Protein AF-A0A7S0F419-F1 (afdb_monomer)

Nearest PDB structures (foldseek):
  9cpc-assembly1_1B  TM=8.406E-01  e=1.894E-05  Sus scrofa
  5xjg-assembly1_C  TM=8.483E-01  e=3.054E-04  Saccharomyces cerevisiae S288C
  7ycj-assembly1_A  TM=8.185E-01  e=3.373E-04  Saccharomyces cerevisiae
  8j07-assembly1_t  TM=8.769E-01  e=7.465E-04  Homo sapiens
  8j07-assembly1_u7  TM=8.372E-01  e=3.915E-04  Homo sapiens

Solvent-accessible surface area (backbone atoms only — not comparable to full-atom values): 7946 Å² total; per-residue (Å²): 124,68,65,68,57,51,48,52,50,50,22,52,50,30,39,53,53,24,64,55,18,53,98,28,70,68,43,27,51,49,45,50,73,71,54,48,54,58,61,33,42,50,24,42,62,69,44,52,76,65,20,22,29,29,15,26,42,24,48,27,43,32,29,74,38,73,81,41,26,59,55,46,55,73,62,64,35,56,64,37,32,54,50,30,44,72,72,44,54,78,64,25,20,38,24,22,47,49,30,48,47,55,34,57,87,37,66,67,45,49,58,63,50,68,40,79,82,56,48,55,61,42,53,49,46,56,66,52,82,58,92,45,76,76,41,48,52,40,20,50,46,37,49,50,36,53,51,54,52,57,70,73,72,117

Mean predicted aligned error: 8.51 Å

Foldseek 3Di:
DPVVVVLVVLLVVLQVLLVQLAPDPVSLVVCVVVVVLLSLLVQLQDGDLSSVLSSLSSLLSSLVDLVVLVVNVVSVNQVSLLVCLVPHDPSSVLSSLSSLLSNLVDPVSLVSCVPPVSLVSLVVLLPPPDPDPSSVVSNVSSVSSVVSSVVVPD

InterPro domains:
  IPR000225 Armadillo [PF00514] (25-63)
  IPR000225 Armadillo [PS50176] (35-77)
  IPR000225 Armadillo [SM00185] (24-64)
  IPR000225 Armadillo [SM00185] (65-105)
  IPR011989 Armadillo-like helical [G3DSA:1.25.10.10] (3-154)
  IPR016024 Armadillo-type fold [SSF48371] (8-150)

Organism: NCBI:txid33657

pLDDT: mean 76.61, std 11.74, range [42.44, 89.69]

Structure (mmCIF, N/CA/C/O backbone):
data_AF-A0A7S0F419-F1
#
_entry.id   AF-A0A7S0F419-F1
#
loop_
_atom_site.group_PDB
_atom_site.id
_atom_site.type_symbol
_atom_site.label_atom_id
_atom_site.label_alt_id
_atom_site.label_comp_id
_atom_site.label_asym_id
_atom_site.label_entity_id
_atom_site.label_seq_id
_atom_site.pdbx_PDB_ins_code
_atom_site.Cartn_x
_atom_site.Cartn_y
_atom_site.Cartn_z
_atom_site.occupancy
_atom_site.B_iso_or_equiv
_atom_site.auth_seq_id
_atom_site.auth_comp_id
_atom_site.auth_asym_id
_atom_site.auth_atom_id
_atom_site.pdbx_PDB_model_num
ATOM 1 N N . LEU A 1 1 ? -9.051 -25.688 4.522 1.00 47.84 1 LEU A N 1
ATOM 2 C CA . LEU A 1 1 ? -7.586 -25.780 4.317 1.00 47.84 1 LEU A CA 1
ATOM 3 C C . LEU A 1 1 ? -7.083 -25.001 3.092 1.00 47.84 1 LEU A C 1
ATOM 5 O O . LEU A 1 1 ? -5.963 -24.532 3.151 1.00 47.84 1 LEU A O 1
ATOM 9 N N . VAL A 1 2 ? -7.877 -24.792 2.029 1.00 53.16 2 VAL A N 1
ATOM 10 C CA . VAL A 1 2 ? -7.398 -24.137 0.786 1.00 53.16 2 VAL A CA 1
ATOM 11 C C . VAL A 1 2 ? -7.315 -22.598 0.863 1.00 53.16 2 VAL A C 1
ATOM 13 O O . VAL A 1 2 ? -6.386 -22.028 0.309 1.00 53.16 2 VAL A O 1
ATOM 16 N N . ARG A 1 3 ? -8.220 -21.919 1.589 1.00 52.72 3 ARG A N 1
ATOM 17 C CA . ARG A 1 3 ? -8.230 -20.439 1.667 1.00 52.72 3 ARG A CA 1
ATOM 18 C C . ARG A 1 3 ? -7.016 -19.839 2.395 1.00 52.72 3 ARG A C 1
ATOM 20 O O . ARG A 1 3 ? -6.387 -18.937 1.878 1.00 52.72 3 ARG A O 1
ATOM 27 N N . GLY A 1 4 ? -6.591 -20.410 3.523 1.00 57.47 4 GLY A N 1
ATOM 28 C CA . GLY A 1 4 ? -5.423 -19.882 4.247 1.00 57.47 4 GLY A CA 1
ATOM 29 C C . GLY A 1 4 ? -4.102 -19.976 3.467 1.00 57.47 4 GLY A C 1
ATOM 30 O O . GLY A 1 4 ? -3.210 -19.163 3.675 1.00 57.47 4 GLY A O 1
ATOM 31 N N . TYR A 1 5 ? -3.982 -20.938 2.543 1.00 58.75 5 TYR A N 1
ATOM 32 C CA . TYR A 1 5 ? -2.795 -21.075 1.692 1.00 58.75 5 TYR A CA 1
ATOM 33 C C . TYR A 1 5 ? -2.784 -20.040 0.554 1.00 58.75 5 TYR A C 1
ATOM 35 O O . TYR A 1 5 ? -1.717 -19.560 0.179 1.00 58.75 5 TYR A O 1
ATOM 43 N N . SER A 1 6 ? -3.960 -19.658 0.030 1.00 70.62 6 SER A N 1
ATOM 44 C CA . SER A 1 6 ? -4.074 -18.563 -0.943 1.00 70.62 6 SER A CA 1
ATOM 45 C C . SER A 1 6 ? -3.856 -17.196 -0.304 1.00 70.62 6 SER A C 1
ATOM 47 O O . SER A 1 6 ? -3.214 -16.355 -0.922 1.00 70.62 6 SER A O 1
ATOM 49 N N . ASP A 1 7 ? -4.327 -16.996 0.927 1.00 73.38 7 ASP A N 1
ATOM 50 C CA . ASP A 1 7 ? -4.204 -15.712 1.626 1.00 73.38 7 ASP A CA 1
ATOM 51 C C . ASP A 1 7 ? -2.734 -15.412 1.956 1.00 73.38 7 ASP A C 1
ATOM 53 O O . ASP A 1 7 ? -2.248 -14.318 1.683 1.00 73.38 7 ASP A O 1
ATOM 57 N N . TRP A 1 8 ? -1.989 -16.416 2.439 1.00 78.56 8 TRP A N 1
ATOM 58 C CA . TRP A 1 8 ? -0.547 -16.294 2.679 1.00 78.56 8 TRP A CA 1
ATOM 59 C C . TRP A 1 8 ? 0.241 -16.029 1.388 1.00 78.56 8 TRP A C 1
ATOM 61 O O . TRP A 1 8 ? 1.156 -15.210 1.370 1.00 78.56 8 TRP A O 1
ATOM 71 N N . ALA A 1 9 ? -0.124 -16.688 0.282 1.00 80.50 9 ALA A N 1
ATOM 72 C CA . ALA A 1 9 ? 0.524 -16.458 -1.006 1.00 80.50 9 ALA A CA 1
ATOM 73 C C . ALA A 1 9 ? 0.250 -15.045 -1.551 1.00 80.50 9 ALA A C 1
ATOM 75 O O . ALA A 1 9 ? 1.151 -14.419 -2.106 1.00 80.50 9 ALA A O 1
ATOM 76 N N . GLN A 1 10 ? -0.973 -14.536 -1.379 1.00 78.25 10 GLN A N 1
ATOM 77 C CA . GLN A 1 10 ? -1.351 -13.174 -1.762 1.00 78.25 10 GLN A CA 1
ATOM 78 C C . GLN A 1 10 ? -0.634 -12.122 -0.915 1.00 78.25 10 GLN A C 1
ATOM 80 O O . GLN A 1 10 ? -0.105 -11.161 -1.467 1.00 78.25 10 GLN A O 1
ATOM 85 N N . GLU A 1 11 ? -0.573 -12.325 0.400 1.00 81.25 11 GLU A N 1
ATOM 86 C CA . GLU A 1 11 ? 0.157 -11.461 1.329 1.00 81.25 11 GLU A CA 1
ATOM 87 C C . GLU A 1 11 ? 1.644 -11.398 0.972 1.00 81.25 11 GLU A C 1
ATOM 89 O O . GLU A 1 11 ? 2.194 -10.314 0.793 1.00 81.25 11 GLU A O 1
ATOM 94 N N . ASN A 1 12 ? 2.280 -12.555 0.768 1.00 85.50 12 ASN A N 1
ATOM 95 C CA . ASN A 1 12 ? 3.703 -12.620 0.449 1.00 85.50 12 ASN A CA 1
ATOM 96 C C . ASN A 1 12 ? 4.016 -12.038 -0.942 1.00 85.50 12 ASN A C 1
ATOM 98 O O . ASN A 1 12 ? 5.060 -11.421 -1.137 1.00 85.50 12 ASN A O 1
ATOM 102 N N . ALA A 1 13 ? 3.107 -12.192 -1.912 1.00 84.25 13 ALA A N 1
ATOM 103 C CA . ALA A 1 13 ? 3.237 -11.561 -3.223 1.00 84.25 13 ALA A CA 1
ATOM 104 C C . ALA A 1 13 ? 3.083 -10.033 -3.147 1.00 84.25 13 ALA A C 1
ATOM 106 O O . ALA A 1 13 ? 3.870 -9.314 -3.760 1.00 84.25 13 ALA A O 1
ATOM 107 N N . ALA A 1 14 ? 2.108 -9.532 -2.381 1.00 82.56 14 ALA A N 1
ATOM 108 C CA . ALA A 1 14 ? 1.928 -8.100 -2.155 1.00 82.56 14 ALA A CA 1
ATOM 109 C C . ALA A 1 14 ? 3.142 -7.492 -1.438 1.00 82.56 14 ALA A C 1
ATOM 111 O O . ALA A 1 14 ? 3.637 -6.453 -1.867 1.00 82.56 14 ALA A O 1
ATOM 112 N N . ALA A 1 15 ? 3.672 -8.175 -0.420 1.00 82.56 15 ALA A N 1
ATOM 113 C CA . ALA A 1 15 ? 4.885 -7.770 0.283 1.00 82.56 15 ALA A CA 1
ATOM 114 C C . ALA A 1 15 ? 6.104 -7.734 -0.652 1.00 82.56 15 ALA A C 1
ATOM 116 O O . ALA A 1 15 ? 6.799 -6.726 -0.711 1.00 82.56 15 ALA A O 1
ATOM 117 N N . ALA A 1 16 ? 6.311 -8.769 -1.472 1.00 87.38 16 ALA A N 1
ATOM 118 C CA . ALA A 1 16 ? 7.412 -8.794 -2.434 1.00 87.38 16 ALA A CA 1
ATOM 119 C C . ALA A 1 16 ? 7.310 -7.671 -3.484 1.00 87.38 16 ALA A C 1
ATOM 121 O O . ALA A 1 16 ? 8.317 -7.070 -3.854 1.00 87.38 16 ALA A O 1
ATOM 122 N N . LEU A 1 17 ? 6.100 -7.362 -3.966 1.00 84.44 17 LEU A N 1
ATOM 123 C CA . LEU A 1 17 ? 5.875 -6.222 -4.861 1.00 84.44 17 LEU A CA 1
ATOM 124 C C . LEU A 1 17 ? 6.153 -4.889 -4.163 1.00 84.44 17 LEU A C 1
ATOM 126 O O . LEU A 1 17 ? 6.717 -3.988 -4.782 1.00 84.44 17 LEU A O 1
ATOM 130 N N . CYS A 1 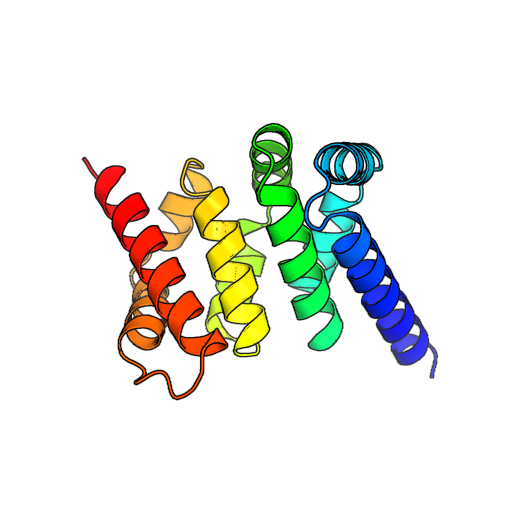18 ? 5.781 -4.780 -2.888 1.00 81.69 18 CYS A N 1
ATOM 131 C CA . CYS A 1 18 ? 6.071 -3.624 -2.055 1.00 81.69 18 CYS A CA 1
ATOM 132 C C . CYS A 1 18 ? 7.586 -3.409 -1.946 1.00 81.69 18 CYS A C 1
ATOM 134 O O . CYS A 1 18 ? 8.073 -2.342 -2.309 1.00 81.69 18 CYS A O 1
ATOM 136 N N . ASP A 1 19 ? 8.335 -4.447 -1.575 1.00 86.56 19 A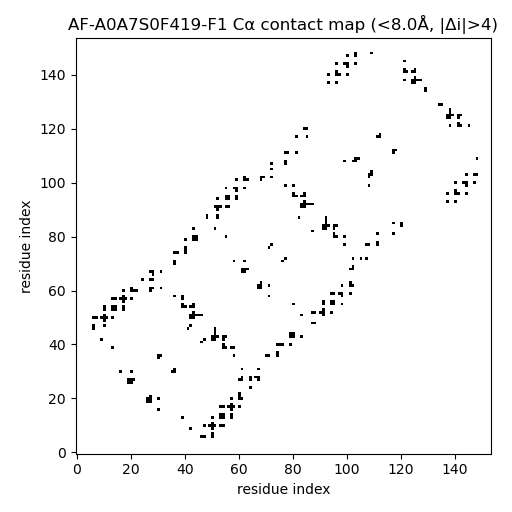SP A N 1
ATOM 137 C CA . ASP A 1 19 ? 9.795 -4.401 -1.445 1.00 86.56 19 ASP A CA 1
ATOM 138 C C . ASP A 1 19 ? 10.486 -4.012 -2.759 1.00 86.56 19 ASP A C 1
ATOM 140 O O . ASP A 1 19 ? 11.434 -3.228 -2.766 1.00 86.56 19 ASP A O 1
ATOM 144 N N . LEU A 1 20 ? 9.987 -4.511 -3.894 1.00 85.19 20 LEU A N 1
ATOM 145 C CA . LEU A 1 20 ? 10.508 -4.153 -5.215 1.00 85.19 20 LEU A CA 1
ATOM 146 C C . LEU A 1 20 ? 10.210 -2.700 -5.610 1.00 85.19 20 LEU A C 1
ATOM 148 O O . LEU A 1 20 ? 10.951 -2.136 -6.420 1.00 85.19 20 LEU A O 1
ATOM 152 N N . ALA A 1 21 ? 9.132 -2.110 -5.092 1.00 82.69 21 ALA A N 1
ATOM 153 C CA . ALA A 1 21 ? 8.700 -0.751 -5.404 1.00 82.69 21 ALA A CA 1
ATOM 154 C C . ALA A 1 21 ? 9.362 0.323 -4.519 1.00 82.69 21 ALA A C 1
ATOM 156 O O . ALA A 1 21 ? 9.360 1.499 -4.897 1.00 82.69 21 ALA A O 1
ATOM 157 N N . ILE A 1 22 ? 9.918 -0.047 -3.362 1.00 83.00 22 ILE A N 1
ATOM 158 C CA . ILE A 1 22 ? 10.584 0.891 -2.447 1.00 83.00 22 ILE A CA 1
ATOM 159 C C . ILE A 1 22 ? 11.797 1.527 -3.137 1.00 83.00 22 ILE A C 1
ATOM 161 O O . ILE A 1 22 ? 12.642 0.838 -3.705 1.00 83.00 22 ILE A O 1
ATOM 165 N N . ASP A 1 23 ? 11.850 2.863 -3.107 1.00 81.81 23 ASP A N 1
ATOM 166 C CA . ASP A 1 23 ? 12.944 3.697 -3.625 1.00 81.81 23 ASP A CA 1
ATOM 167 C C . ASP A 1 23 ? 13.391 3.389 -5.066 1.00 81.81 23 ASP A C 1
ATOM 169 O O . ASP A 1 23 ? 14.512 3.703 -5.475 1.00 81.81 23 ASP A O 1
ATOM 173 N N . ASN A 1 24 ? 12.504 2.804 -5.878 1.00 85.88 24 ASN A N 1
ATOM 174 C CA . ASN A 1 24 ? 12.819 2.414 -7.245 1.00 85.88 24 ASN A CA 1
ATOM 175 C C . ASN A 1 24 ? 11.716 2.823 -8.226 1.00 85.88 24 ASN A C 1
ATOM 177 O O . ASN A 1 24 ? 10.808 2.055 -8.546 1.00 85.88 24 ASN A O 1
ATOM 181 N N . ALA A 1 25 ? 11.841 4.035 -8.768 1.00 85.12 25 ALA A N 1
ATOM 182 C CA . ALA A 1 25 ? 10.883 4.597 -9.719 1.00 85.12 25 ALA A CA 1
ATOM 183 C C . ALA A 1 25 ? 10.683 3.730 -10.979 1.00 85.12 25 ALA A C 1
ATOM 185 O O . ALA A 1 25 ? 9.571 3.647 -11.500 1.00 85.12 25 ALA A O 1
ATOM 186 N N . ALA A 1 26 ? 11.732 3.053 -11.462 1.00 87.19 26 ALA A N 1
ATOM 187 C CA . ALA A 1 26 ? 11.624 2.176 -12.627 1.00 87.19 26 ALA A CA 1
ATOM 188 C C . ALA A 1 26 ? 10.763 0.941 -12.320 1.00 87.19 26 ALA A C 1
ATOM 190 O O . ALA A 1 26 ? 9.884 0.590 -13.110 1.00 87.19 26 ALA A O 1
ATOM 191 N N . ASN A 1 27 ? 10.961 0.329 -11.149 1.00 87.50 27 ASN A N 1
ATOM 192 C CA . ASN A 1 27 ? 10.147 -0.794 -10.693 1.00 87.50 27 ASN A CA 1
ATOM 193 C C . ASN A 1 27 ? 8.709 -0.364 -10.405 1.00 87.50 27 ASN A C 1
ATOM 195 O O . ASN A 1 27 ? 7.789 -1.070 -10.798 1.00 87.50 27 ASN A O 1
ATOM 199 N N . GLN A 1 28 ? 8.493 0.806 -9.799 1.00 87.00 28 GLN A N 1
ATOM 200 C CA . GLN A 1 28 ? 7.148 1.336 -9.548 1.00 87.00 28 GLN A CA 1
ATOM 201 C C . GLN A 1 28 ? 6.332 1.452 -10.841 1.00 87.00 28 GLN A C 1
ATOM 203 O O . GLN A 1 28 ? 5.177 1.030 -10.893 1.00 87.00 28 GLN A O 1
ATOM 208 N N . VAL A 1 29 ? 6.933 1.990 -11.906 1.00 86.75 29 VAL A N 1
ATOM 209 C CA . VAL A 1 29 ? 6.279 2.094 -13.219 1.00 86.75 29 VAL A CA 1
ATOM 210 C C . VAL A 1 29 ? 6.095 0.713 -13.851 1.00 86.75 29 VAL A C 1
ATOM 212 O O . VAL A 1 29 ? 5.044 0.439 -14.428 1.00 86.75 29 VAL A O 1
ATOM 215 N N . ALA A 1 30 ? 7.085 -0.177 -13.749 1.00 87.56 30 ALA A N 1
ATOM 216 C CA . ALA A 1 30 ? 6.994 -1.528 -14.300 1.00 87.56 30 ALA A CA 1
ATOM 217 C C . ALA A 1 30 ? 5.883 -2.357 -13.632 1.00 87.56 30 ALA A C 1
ATOM 219 O O . ALA A 1 30 ? 5.110 -3.010 -14.327 1.00 87.56 30 ALA A O 1
ATOM 220 N N . ILE A 1 31 ? 5.763 -2.282 -12.305 1.00 87.19 31 ILE A N 1
ATOM 221 C CA . ILE A 1 31 ? 4.734 -2.958 -11.507 1.00 87.19 31 ILE A CA 1
ATOM 222 C C . ILE A 1 31 ? 3.343 -2.427 -11.870 1.00 87.19 31 ILE A C 1
ATOM 224 O O . ILE A 1 31 ? 2.427 -3.212 -12.123 1.00 87.19 31 ILE A O 1
ATOM 228 N N . ALA A 1 32 ? 3.188 -1.105 -11.974 1.00 86.69 32 ALA A N 1
ATOM 229 C CA . ALA A 1 32 ? 1.933 -0.498 -12.408 1.00 86.69 32 ALA A CA 1
ATOM 230 C C . ALA A 1 32 ? 1.546 -0.934 -13.832 1.00 86.69 32 ALA A C 1
ATOM 232 O O . ALA A 1 32 ? 0.417 -1.366 -14.063 1.00 86.69 32 ALA A O 1
ATOM 233 N N . ARG A 1 33 ? 2.497 -0.909 -14.777 1.00 86.50 33 ARG A N 1
ATOM 234 C CA . ARG A 1 33 ? 2.288 -1.351 -16.170 1.00 86.50 33 ARG A CA 1
ATOM 235 C C . ARG A 1 33 ? 2.010 -2.844 -16.302 1.00 86.50 33 ARG A C 1
ATOM 237 O O . ARG A 1 33 ? 1.325 -3.242 -17.238 1.00 86.50 33 ARG A O 1
ATOM 244 N N . ALA A 1 34 ? 2.511 -3.658 -15.378 1.00 87.69 34 ALA A N 1
ATOM 245 C CA . ALA A 1 34 ? 2.195 -5.080 -15.301 1.00 87.69 34 ALA A CA 1
ATOM 246 C C . ALA A 1 34 ? 0.758 -5.351 -14.810 1.00 87.69 34 ALA A C 1
ATOM 248 O O . ALA A 1 34 ? 0.350 -6.507 -14.745 1.00 87.69 34 ALA A O 1
ATOM 249 N N . GLY A 1 35 ? -0.012 -4.308 -14.472 1.00 86.25 35 GLY A N 1
ATOM 250 C CA . GLY A 1 35 ? -1.401 -4.431 -14.036 1.00 86.25 35 GLY A CA 1
ATOM 251 C C . GLY A 1 35 ? -1.550 -4.788 -12.558 1.00 86.25 35 GLY A C 1
ATOM 252 O O . GLY A 1 35 ? -2.600 -5.278 -12.160 1.00 86.25 35 GLY A O 1
ATOM 253 N N . ALA A 1 36 ? -0.528 -4.555 -11.727 1.00 88.31 36 ALA A N 1
ATOM 254 C CA . ALA A 1 36 ? -0.566 -4.925 -10.309 1.00 88.31 36 ALA A CA 1
ATOM 255 C C . ALA A 1 36 ? -1.499 -4.046 -9.452 1.00 88.31 36 ALA A C 1
ATOM 257 O O . ALA A 1 36 ? -1.869 -4.453 -8.353 1.00 88.31 36 ALA A O 1
ATOM 258 N N . ILE A 1 37 ? -1.901 -2.865 -9.941 1.00 88.75 37 ILE A N 1
ATOM 259 C CA . ILE A 1 37 ? -2.731 -1.913 -9.185 1.00 88.75 37 ILE A CA 1
ATOM 260 C C . ILE A 1 37 ? -4.092 -2.527 -8.826 1.00 88.75 37 ILE A C 1
ATOM 262 O O . ILE A 1 37 ? -4.446 -2.557 -7.653 1.00 88.75 37 ILE A O 1
ATOM 266 N N . GLU A 1 38 ? -4.839 -3.065 -9.793 1.00 88.06 38 GLU A N 1
ATOM 267 C CA . GLU A 1 38 ? -6.173 -3.633 -9.534 1.00 88.06 38 GLU A CA 1
ATOM 268 C C . GLU A 1 38 ? -6.153 -4.807 -8.528 1.00 88.06 38 GLU A C 1
ATOM 270 O O . GLU A 1 38 ? -6.953 -4.791 -7.587 1.00 88.06 38 GLU A O 1
ATOM 275 N N . PRO A 1 39 ? -5.233 -5.793 -8.633 1.00 89.00 39 PRO A N 1
ATOM 276 C CA . PRO A 1 39 ? -5.066 -6.827 -7.613 1.00 89.00 39 PRO A CA 1
ATOM 277 C C . PRO A 1 39 ? -4.772 -6.277 -6.215 1.00 89.00 39 PRO A C 1
ATOM 279 O O . PRO A 1 39 ? -5.359 -6.751 -5.244 1.00 89.00 39 PRO A O 1
ATOM 282 N N . LEU A 1 40 ? -3.899 -5.269 -6.095 1.00 88.19 40 LEU A N 1
ATOM 283 C CA . LEU A 1 40 ? -3.588 -4.657 -4.800 1.00 88.19 40 LEU A CA 1
ATOM 284 C C . LEU A 1 40 ? -4.825 -3.975 -4.200 1.00 88.19 40 LEU A C 1
ATOM 286 O O . LEU A 1 40 ? -5.102 -4.134 -3.014 1.00 88.19 40 LEU A O 1
ATOM 290 N N . VAL A 1 41 ? -5.634 -3.296 -5.014 1.00 89.69 41 VAL A N 1
ATOM 291 C CA . VAL A 1 41 ? -6.897 -2.688 -4.559 1.00 89.69 41 VAL A CA 1
ATOM 292 C C . VAL A 1 41 ? -7.904 -3.744 -4.102 1.00 89.69 41 VAL A C 1
ATOM 294 O O . VAL A 1 41 ? -8.576 -3.570 -3.082 1.00 89.69 41 VAL A O 1
ATOM 297 N N . ALA A 1 42 ? -7.991 -4.874 -4.807 1.00 88.31 42 ALA A N 1
ATOM 298 C CA . ALA A 1 42 ? -8.838 -5.990 -4.396 1.00 88.31 42 ALA A CA 1
ATOM 299 C C . ALA A 1 42 ? -8.398 -6.585 -3.044 1.00 88.31 42 ALA A C 1
ATOM 301 O O . ALA A 1 42 ? -9.251 -6.923 -2.213 1.00 88.31 42 ALA A O 1
ATOM 302 N N . LEU A 1 43 ? -7.085 -6.656 -2.796 1.00 87.69 43 LEU A N 1
ATOM 303 C CA . LEU A 1 43 ? -6.524 -7.096 -1.516 1.00 87.69 43 LEU A CA 1
ATOM 304 C C . LEU A 1 43 ? -6.812 -6.105 -0.389 1.00 87.69 43 LEU A C 1
ATOM 306 O O . LEU A 1 43 ? -7.231 -6.537 0.679 1.00 87.69 43 LEU A O 1
ATOM 310 N N . VAL A 1 44 ? -6.703 -4.795 -0.627 1.00 88.81 44 VAL A N 1
ATOM 311 C CA . VAL A 1 44 ? -7.128 -3.777 0.353 1.00 88.81 44 VAL A CA 1
ATOM 312 C C . VAL A 1 44 ? -8.604 -3.958 0.725 1.00 88.81 44 VAL A C 1
ATOM 314 O O . VAL A 1 44 ? -8.968 -3.878 1.897 1.00 88.81 44 VAL A O 1
ATOM 317 N N . ARG A 1 45 ? -9.468 -4.260 -0.252 1.00 87.62 45 ARG A N 1
ATOM 318 C CA . ARG A 1 45 ? -10.910 -4.422 -0.017 1.00 87.62 45 ARG A CA 1
ATOM 319 C C . ARG A 1 45 ? -11.275 -5.707 0.731 1.00 87.62 45 ARG A C 1
ATOM 321 O O . ARG A 1 45 ? -12.208 -5.692 1.528 1.00 87.62 45 ARG A O 1
ATOM 328 N N . SER A 1 46 ? -10.614 -6.824 0.429 1.00 86.12 46 SER A N 1
ATOM 329 C CA . SER A 1 46 ? -11.110 -8.163 0.805 1.00 86.12 46 SER A CA 1
ATOM 330 C C . SER A 1 46 ? -10.060 -9.145 1.330 1.00 86.12 46 SER A C 1
ATOM 332 O O . SER A 1 46 ? -10.397 -10.293 1.619 1.00 86.12 46 SER A O 1
ATOM 334 N N . GLY A 1 47 ? -8.804 -8.716 1.453 1.00 83.69 47 GLY A N 1
ATOM 335 C CA . GLY A 1 47 ? -7.708 -9.538 1.955 1.00 83.69 47 GLY A CA 1
ATOM 336 C C . GLY A 1 47 ? -7.772 -9.798 3.462 1.00 83.69 47 GLY A C 1
ATOM 337 O O . GLY A 1 47 ? -8.562 -9.203 4.196 1.00 83.69 47 GLY A O 1
ATOM 338 N N . SER A 1 48 ? -6.892 -10.687 3.933 1.00 86.12 48 SER A N 1
ATOM 339 C CA . SER A 1 48 ? -6.583 -10.822 5.361 1.00 86.12 48 SER A CA 1
ATOM 340 C C . SER A 1 48 ? -6.016 -9.508 5.914 1.00 86.12 48 SER A C 1
ATOM 342 O O . SER A 1 48 ? -5.543 -8.669 5.153 1.00 86.12 48 SER A O 1
ATOM 344 N N . ALA A 1 49 ? -5.991 -9.333 7.238 1.00 83.62 49 ALA A N 1
ATOM 345 C CA . ALA A 1 49 ? -5.409 -8.131 7.843 1.00 83.62 49 ALA A CA 1
ATOM 346 C C . ALA A 1 49 ? -3.957 -7.875 7.377 1.00 83.62 49 ALA A C 1
ATOM 348 O O . ALA A 1 49 ? -3.610 -6.738 7.065 1.00 83.62 49 ALA A O 1
ATOM 349 N N . GLY A 1 50 ? -3.142 -8.932 7.262 1.00 82.56 50 GLY A N 1
ATOM 350 C CA . GLY A 1 50 ? -1.776 -8.848 6.731 1.00 82.56 50 GLY A CA 1
ATOM 351 C C . GLY A 1 50 ? -1.739 -8.502 5.241 1.00 82.56 50 GLY A C 1
ATOM 352 O O . GLY A 1 50 ? -0.992 -7.620 4.828 1.00 82.56 50 GLY A O 1
ATOM 353 N N . ALA A 1 51 ? -2.611 -9.108 4.428 1.00 86.00 51 ALA A N 1
ATOM 354 C CA . ALA A 1 51 ? -2.696 -8.799 3.002 1.00 86.00 51 ALA A CA 1
ATOM 355 C C . ALA A 1 51 ? -3.201 -7.371 2.728 1.00 86.00 51 ALA A C 1
ATOM 357 O O . ALA A 1 51 ? -2.706 -6.722 1.811 1.00 86.00 51 ALA A O 1
ATOM 358 N N . GLN A 1 52 ? -4.153 -6.864 3.517 1.00 87.38 52 GLN A N 1
ATOM 359 C CA . GLN A 1 52 ? -4.631 -5.481 3.433 1.00 87.38 52 GLN A CA 1
ATOM 360 C C . GLN A 1 52 ? -3.516 -4.489 3.760 1.00 87.38 52 GLN A C 1
ATOM 362 O O . GLN A 1 52 ? -3.352 -3.493 3.058 1.00 87.38 52 GLN A O 1
ATOM 367 N N . GLU A 1 53 ? -2.739 -4.773 4.806 1.00 86.44 53 GLU A N 1
ATOM 368 C CA . GLU A 1 5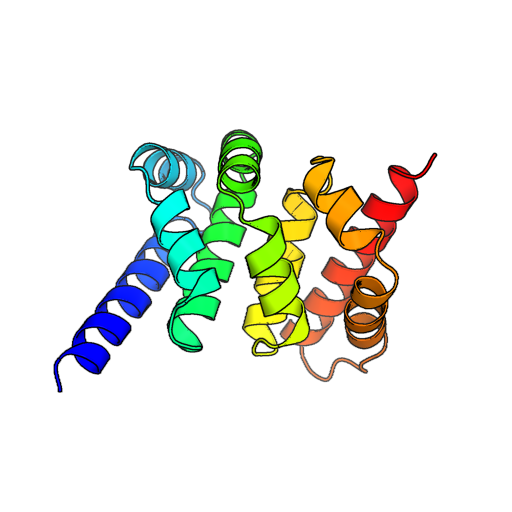3 ? -1.600 -3.957 5.216 1.00 86.44 53 GLU A CA 1
ATOM 369 C C . GLU A 1 53 ? -0.501 -3.947 4.147 1.00 86.44 53 GLU A C 1
ATOM 371 O O . GLU A 1 53 ? -0.113 -2.876 3.680 1.00 86.44 53 GLU A O 1
ATOM 376 N N . ALA A 1 54 ? -0.067 -5.124 3.688 1.00 86.88 54 ALA A N 1
ATOM 377 C CA . ALA A 1 54 ? 0.938 -5.257 2.636 1.00 86.88 54 ALA A CA 1
ATOM 378 C C . ALA A 1 54 ? 0.489 -4.591 1.326 1.00 86.88 54 ALA A C 1
ATOM 380 O O . ALA A 1 54 ? 1.272 -3.902 0.673 1.00 86.88 54 ALA A O 1
ATOM 381 N N . ALA A 1 55 ? -0.785 -4.742 0.951 1.00 89.31 55 ALA A N 1
ATOM 382 C CA . ALA A 1 55 ? -1.321 -4.116 -0.249 1.00 89.31 55 ALA A CA 1
ATOM 383 C C . ALA A 1 55 ? -1.401 -2.588 -0.130 1.00 89.31 55 ALA A C 1
ATOM 385 O O . ALA A 1 55 ? -1.066 -1.889 -1.085 1.00 89.31 55 ALA A O 1
ATOM 386 N N . ALA A 1 56 ? -1.795 -2.056 1.031 1.00 89.50 56 ALA A N 1
ATOM 387 C CA . ALA A 1 56 ? -1.814 -0.615 1.269 1.00 89.50 56 ALA A CA 1
ATOM 388 C C . ALA A 1 56 ? -0.400 -0.015 1.249 1.00 89.50 56 ALA A C 1
ATOM 390 O O . ALA A 1 56 ? -0.199 1.040 0.649 1.00 89.50 56 ALA A O 1
ATOM 391 N N . LEU A 1 57 ? 0.586 -0.701 1.837 1.00 86.94 57 LEU A N 1
ATOM 392 C CA . LEU A 1 57 ? 1.994 -0.298 1.761 1.00 86.94 57 LEU A CA 1
ATOM 393 C C . LEU A 1 57 ? 2.493 -0.310 0.312 1.00 86.94 57 LEU A C 1
ATOM 395 O O . LEU A 1 57 ? 3.081 0.673 -0.138 1.00 86.94 57 LEU A O 1
ATOM 399 N N . GLY A 1 58 ? 2.171 -1.360 -0.451 1.00 89.00 58 GLY A N 1
ATOM 400 C CA . GLY A 1 58 ? 2.537 -1.462 -1.864 1.00 89.00 58 GLY A CA 1
ATOM 401 C C . GLY A 1 58 ? 1.944 -0.326 -2.691 1.00 89.00 58 GLY A C 1
ATOM 402 O O . GLY A 1 58 ? 2.656 0.338 -3.445 1.00 89.00 58 GLY A O 1
ATOM 403 N N . LEU A 1 59 ? 0.654 -0.034 -2.501 1.00 89.50 59 LEU A N 1
ATOM 404 C CA . LEU A 1 59 ? 0.004 1.116 -3.128 1.00 89.50 59 LEU A CA 1
ATOM 405 C C . LEU A 1 59 ? 0.648 2.439 -2.700 1.00 89.50 59 LEU A C 1
ATOM 407 O O . LEU A 1 59 ? 0.762 3.333 -3.533 1.00 89.50 59 LEU A O 1
ATOM 411 N N . SER A 1 60 ? 1.107 2.564 -1.451 1.00 88.12 60 SER A N 1
ATOM 412 C CA . SER A 1 60 ? 1.779 3.775 -0.962 1.00 88.12 60 SER A CA 1
ATOM 413 C C . SER A 1 60 ? 3.094 3.999 -1.692 1.00 88.12 60 SER A C 1
ATOM 415 O O . SER A 1 60 ? 3.338 5.092 -2.201 1.00 88.12 60 SER A O 1
ATOM 417 N N . SER A 1 61 ? 3.916 2.954 -1.819 1.00 88.50 61 SER A N 1
ATOM 418 C CA . SER A 1 61 ? 5.166 3.012 -2.578 1.00 88.50 61 SER A CA 1
ATOM 419 C C . SER A 1 61 ? 4.913 3.350 -4.047 1.00 88.50 61 SER A C 1
ATOM 421 O O . SER A 1 61 ? 5.607 4.195 -4.611 1.00 88.50 61 SER A O 1
ATOM 423 N N . LEU A 1 62 ? 3.885 2.761 -4.667 1.00 87.44 62 LEU A N 1
ATOM 424 C CA . LEU A 1 62 ? 3.516 3.065 -6.052 1.00 87.44 62 LEU A CA 1
ATOM 425 C C . LEU A 1 62 ? 3.008 4.502 -6.228 1.00 87.44 62 LEU A C 1
ATOM 427 O O . LEU A 1 62 ? 3.337 5.127 -7.235 1.00 87.44 62 LEU A O 1
ATOM 431 N N . ALA A 1 63 ? 2.248 5.029 -5.266 1.00 87.88 63 ALA A N 1
ATOM 432 C CA . ALA A 1 63 ? 1.667 6.371 -5.301 1.00 87.88 63 ALA A CA 1
ATOM 433 C C . ALA A 1 63 ? 2.698 7.499 -5.116 1.00 87.88 63 ALA A C 1
ATOM 435 O O . ALA A 1 63 ? 2.383 8.663 -5.373 1.00 87.88 63 ALA A O 1
ATOM 436 N N . THR A 1 64 ? 3.943 7.181 -4.738 1.00 85.44 64 THR A N 1
ATOM 437 C CA . THR A 1 64 ? 5.047 8.158 -4.762 1.00 85.44 64 THR A CA 1
ATOM 438 C C . THR A 1 64 ? 5.381 8.634 -6.182 1.00 85.44 64 THR A C 1
ATOM 440 O O . THR A 1 64 ? 5.900 9.737 -6.356 1.00 85.44 64 THR A O 1
ATOM 443 N N . ASN A 1 65 ? 5.020 7.852 -7.205 1.00 84.69 65 ASN A N 1
ATOM 444 C CA . ASN A 1 65 ? 5.144 8.226 -8.607 1.00 84.69 65 ASN A CA 1
ATOM 445 C C . ASN A 1 65 ? 3.846 8.871 -9.126 1.00 84.69 65 ASN A C 1
ATOM 447 O O . ASN A 1 65 ? 2.775 8.267 -9.066 1.00 84.69 65 ASN A O 1
ATOM 451 N N . ALA A 1 66 ? 3.951 10.077 -9.690 1.00 81.31 66 ALA A N 1
ATOM 452 C CA . ALA A 1 66 ? 2.807 10.838 -10.197 1.00 81.31 66 ALA A CA 1
ATOM 453 C C . ALA A 1 66 ? 2.028 10.121 -11.319 1.00 81.31 66 ALA A C 1
ATOM 455 O O . ALA A 1 66 ? 0.801 10.202 -11.351 1.00 81.31 66 ALA A O 1
ATOM 456 N N . ASP A 1 67 ? 2.704 9.364 -12.190 1.00 81.50 67 ASP A N 1
ATOM 457 C CA . ASP A 1 67 ? 2.049 8.625 -13.279 1.00 81.50 67 ASP A CA 1
ATOM 458 C C . ASP A 1 67 ? 1.145 7.508 -12.733 1.00 81.50 67 ASP A C 1
ATOM 460 O O . ASP A 1 67 ? 0.102 7.186 -13.306 1.00 81.50 67 ASP A O 1
ATOM 464 N N . ASN A 1 68 ? 1.520 6.940 -11.585 1.00 86.25 68 ASN A N 1
ATOM 465 C CA . ASN A 1 68 ? 0.763 5.882 -10.926 1.00 86.25 68 ASN A CA 1
ATOM 466 C C . ASN A 1 68 ? -0.423 6.429 -10.121 1.00 86.25 68 ASN A C 1
ATOM 468 O O . ASN A 1 68 ? -1.423 5.728 -9.980 1.00 86.25 68 ASN A O 1
ATOM 472 N N . GLN A 1 69 ? -0.353 7.665 -9.612 1.00 84.75 69 GLN A N 1
ATOM 473 C CA . GLN A 1 69 ? -1.418 8.267 -8.796 1.00 84.75 69 GLN A CA 1
ATOM 474 C C . GLN A 1 69 ? -2.766 8.272 -9.526 1.00 84.75 69 GLN A C 1
ATOM 476 O O . GLN A 1 69 ? -3.780 7.863 -8.958 1.00 84.75 69 GLN A O 1
ATOM 481 N N . ALA A 1 70 ? -2.777 8.659 -10.805 1.00 82.56 70 ALA A N 1
ATOM 482 C CA . ALA A 1 70 ? -3.993 8.660 -11.616 1.00 82.56 70 ALA A CA 1
ATOM 483 C C . ALA A 1 70 ? -4.572 7.245 -11.783 1.00 82.56 70 ALA A C 1
ATOM 485 O O . ALA A 1 70 ? -5.775 7.043 -11.622 1.00 82.56 70 ALA A O 1
ATOM 486 N N . ALA A 1 71 ? -3.720 6.250 -12.046 1.00 85.25 71 ALA A N 1
ATOM 487 C CA . ALA A 1 71 ? -4.147 4.861 -12.193 1.00 85.25 71 ALA A CA 1
ATOM 488 C C . ALA A 1 71 ? -4.704 4.283 -10.880 1.00 85.25 71 ALA A C 1
ATOM 490 O O . ALA A 1 71 ? -5.722 3.594 -10.890 1.00 85.25 71 ALA A O 1
ATOM 491 N N . ILE A 1 72 ? -4.083 4.605 -9.742 1.00 85.88 72 ILE A N 1
ATOM 492 C CA . ILE A 1 72 ? -4.546 4.170 -8.417 1.00 85.88 72 ILE A CA 1
ATOM 493 C C . ILE A 1 72 ? -5.895 4.815 -8.070 1.00 85.88 72 ILE A C 1
ATOM 495 O O . ILE A 1 72 ? -6.778 4.129 -7.550 1.00 85.88 72 ILE A O 1
ATOM 499 N N . ALA A 1 73 ? -6.084 6.103 -8.373 1.00 81.19 73 ALA A N 1
ATOM 500 C CA . ALA A 1 73 ? -7.361 6.785 -8.163 1.00 81.19 73 ALA A CA 1
ATOM 501 C C . ALA A 1 73 ? -8.483 6.155 -9.008 1.00 81.19 73 ALA A C 1
ATOM 503 O O . ALA A 1 73 ? -9.542 5.819 -8.475 1.00 81.19 73 ALA A O 1
ATOM 504 N N . LEU A 1 74 ? -8.223 5.916 -10.299 1.00 81.56 74 LEU A N 1
ATOM 505 C CA . LEU A 1 74 ? -9.188 5.317 -11.229 1.00 81.56 74 LEU A CA 1
ATOM 506 C C . LEU A 1 74 ? -9.559 3.869 -10.880 1.00 81.56 74 LEU A C 1
ATOM 508 O O . LEU A 1 74 ? -10.653 3.426 -11.219 1.00 81.56 74 LEU A O 1
ATOM 512 N N . ALA A 1 75 ? -8.699 3.143 -10.164 1.00 84.50 75 ALA A N 1
ATOM 513 C CA . ALA A 1 75 ? -8.966 1.771 -9.732 1.00 84.50 75 ALA A CA 1
ATOM 514 C C . ALA A 1 75 ? -10.031 1.654 -8.615 1.00 84.50 75 ALA A C 1
ATOM 516 O O . ALA A 1 75 ? -10.304 0.555 -8.132 1.00 84.50 75 ALA A O 1
ATOM 517 N N . GLY A 1 76 ? -10.650 2.762 -8.182 1.00 81.69 76 GLY A N 1
ATOM 518 C CA . GLY A 1 76 ? -11.685 2.740 -7.142 1.00 81.69 76 GLY A CA 1
ATOM 519 C C . GLY A 1 76 ? -11.120 2.437 -5.751 1.00 81.69 76 GLY A C 1
ATOM 520 O O . GLY A 1 76 ? -11.768 1.787 -4.930 1.00 81.69 76 GLY 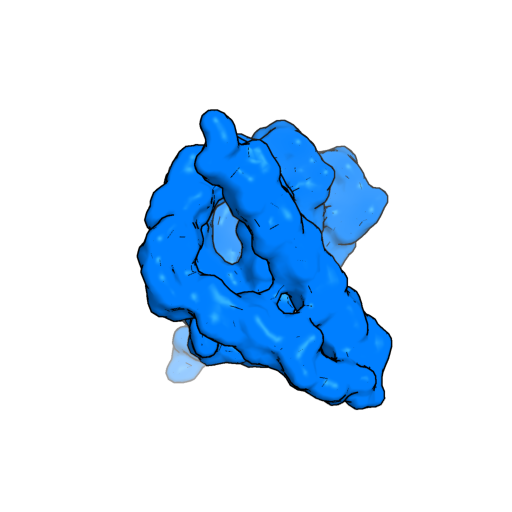A O 1
ATOM 521 N N . THR A 1 77 ? -9.892 2.893 -5.508 1.00 84.00 77 THR A N 1
ATOM 522 C CA . THR A 1 77 ? -9.111 2.657 -4.286 1.00 84.00 77 THR A CA 1
ATOM 523 C C . THR A 1 77 ? -9.598 3.474 -3.085 1.00 84.00 77 THR A C 1
ATOM 525 O O . THR A 1 77 ? -9.382 3.079 -1.941 1.00 84.00 77 THR A O 1
ATOM 528 N N . VAL A 1 78 ? -10.270 4.605 -3.327 1.00 82.56 78 VAL A N 1
ATOM 529 C CA . VAL A 1 78 ? -10.603 5.598 -2.291 1.00 82.56 78 VAL A CA 1
ATOM 530 C C . VAL A 1 78 ? -11.470 5.007 -1.174 1.00 82.56 78 VAL A C 1
ATOM 532 O O . VAL A 1 78 ? -11.102 5.111 -0.008 1.00 82.56 78 VAL A O 1
ATOM 535 N N . GLU A 1 79 ? -12.585 4.349 -1.501 1.00 83.12 79 GLU A N 1
ATOM 536 C CA . GLU A 1 79 ? -13.483 3.768 -0.488 1.00 83.12 79 GLU A CA 1
ATOM 537 C C . GLU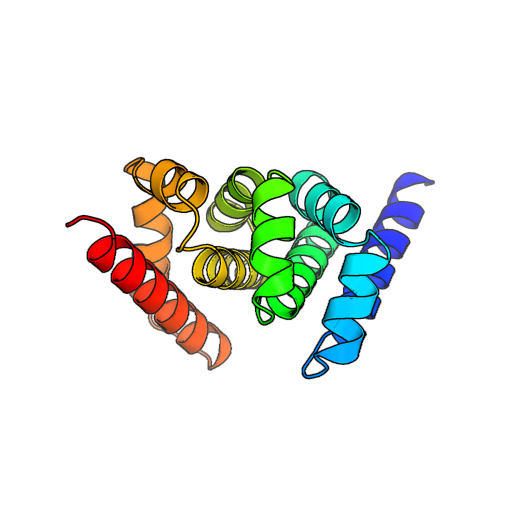 A 1 79 ? -12.814 2.638 0.324 1.00 83.12 79 GLU A C 1
ATOM 539 O O . GLU A 1 79 ? -12.848 2.712 1.557 1.00 83.12 79 GLU A O 1
ATOM 544 N N . PRO A 1 80 ? -12.106 1.671 -0.298 1.00 85.94 80 PRO A N 1
ATOM 545 C CA . PRO A 1 80 ? -11.354 0.662 0.444 1.00 85.94 80 PRO A CA 1
ATOM 546 C C . PRO A 1 80 ? -10.310 1.251 1.398 1.00 85.94 80 PRO A C 1
ATOM 548 O O . PRO A 1 80 ? -10.178 0.777 2.527 1.00 85.94 80 PRO A O 1
ATOM 551 N N . LEU A 1 81 ? -9.588 2.299 0.986 1.00 85.19 81 LEU A N 1
ATOM 552 C CA . LEU A 1 81 ? -8.602 2.951 1.850 1.00 85.19 81 LEU A CA 1
ATOM 553 C C . LEU A 1 81 ? -9.239 3.750 2.984 1.00 85.19 81 LEU A C 1
ATOM 555 O O . LEU A 1 81 ? -8.702 3.743 4.087 1.00 85.19 81 LEU A O 1
ATOM 559 N N . VAL A 1 82 ? -10.380 4.406 2.758 1.00 82.31 82 VAL A N 1
ATOM 560 C CA . VAL A 1 82 ? -11.129 5.079 3.831 1.00 82.31 82 VAL A CA 1
ATOM 561 C C . VAL A 1 82 ? -11.606 4.057 4.863 1.00 82.31 82 VAL A C 1
ATOM 563 O O . VAL A 1 82 ? -11.443 4.266 6.066 1.00 82.31 82 VAL A O 1
ATOM 566 N N . THR A 1 83 ? -12.118 2.910 4.418 1.00 84.38 83 THR A N 1
ATOM 567 C CA . THR A 1 83 ? -12.495 1.815 5.318 1.00 84.38 83 THR A 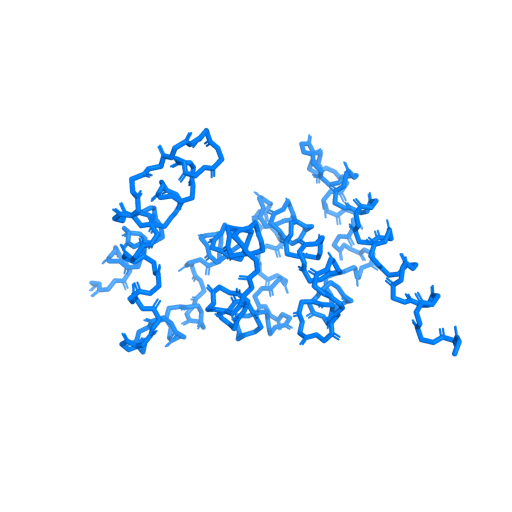CA 1
ATOM 568 C C . THR A 1 83 ? -11.282 1.276 6.082 1.00 84.38 83 THR A C 1
ATOM 570 O O . THR A 1 83 ? -11.348 1.117 7.305 1.00 84.38 83 THR A O 1
ATOM 573 N N . LEU A 1 84 ? -10.148 1.067 5.405 1.00 83.69 84 LEU A N 1
ATOM 574 C CA . LEU A 1 84 ? -8.911 0.604 6.038 1.00 83.69 84 LEU A CA 1
ATOM 575 C C . LEU A 1 84 ? -8.353 1.629 7.038 1.00 83.69 84 LEU A C 1
ATOM 577 O O . LEU A 1 84 ? -7.893 1.252 8.111 1.00 83.69 84 LEU A O 1
ATOM 581 N N . MET A 1 85 ? -8.466 2.924 6.745 1.00 82.69 85 MET A N 1
ATOM 582 C CA . MET A 1 85 ? -8.121 4.013 7.662 1.00 82.69 85 MET A CA 1
ATOM 583 C C . MET A 1 85 ? -8.997 4.002 8.925 1.00 82.69 85 MET A C 1
ATOM 585 O O . MET A 1 85 ? -8.522 4.365 9.998 1.00 82.69 85 MET A O 1
ATOM 589 N N . ARG A 1 86 ? -10.264 3.585 8.839 1.00 78.38 86 ARG A N 1
ATOM 590 C CA . ARG A 1 86 ? -11.172 3.535 10.000 1.00 78.38 86 ARG A CA 1
ATOM 591 C C . ARG A 1 86 ? -10.997 2.270 10.835 1.00 78.38 86 ARG A C 1
ATOM 593 O O . ARG A 1 86 ? -11.024 2.341 12.060 1.00 78.38 86 ARG A O 1
ATOM 600 N N . LEU A 1 87 ? -10.848 1.121 10.177 1.00 80.19 87 LEU A N 1
ATOM 601 C CA . LEU A 1 87 ? -10.983 -0.198 10.807 1.00 80.19 87 LEU A CA 1
ATOM 602 C C . LEU A 1 87 ? -9.688 -1.025 10.816 1.00 80.19 87 LEU A C 1
ATOM 604 O O . LEU A 1 87 ? -9.630 -2.052 11.488 1.00 80.19 87 LEU A O 1
ATOM 608 N N . GLY A 1 88 ? -8.660 -0.601 10.080 1.00 75.88 88 GLY A N 1
ATOM 609 C CA . GLY A 1 88 ? -7.404 -1.334 9.928 1.00 75.88 88 GLY A CA 1
ATOM 610 C C . GLY A 1 88 ? -6.485 -1.270 11.150 1.00 75.88 88 GLY A C 1
ATOM 611 O O . GLY A 1 88 ? -6.708 -0.504 12.095 1.00 75.88 88 GLY A O 1
ATOM 612 N N . SER A 1 89 ? -5.409 -2.066 11.111 1.00 78.88 89 SER A N 1
ATOM 613 C CA . SER A 1 89 ? -4.299 -2.004 12.073 1.00 78.88 89 SER A CA 1
ATOM 614 C C . SER A 1 89 ? -3.662 -0.601 12.079 1.00 78.88 89 SER A C 1
ATOM 616 O O . SER A 1 89 ? -3.796 0.134 11.100 1.00 78.88 89 SER A O 1
ATOM 618 N N . PRO A 1 90 ? -2.937 -0.189 13.135 1.00 77.44 90 PRO A N 1
ATOM 619 C CA . PRO A 1 90 ? -2.231 1.095 13.133 1.00 77.44 90 PRO A CA 1
ATOM 620 C C . PRO A 1 90 ? -1.339 1.308 11.898 1.00 77.44 90 PRO A C 1
ATOM 622 O O . PRO A 1 90 ? -1.281 2.418 11.369 1.00 77.44 90 PRO A O 1
ATOM 625 N N . LEU A 1 91 ? -0.693 0.245 11.410 1.00 77.06 91 LEU A N 1
ATOM 626 C CA . LEU A 1 91 ? 0.173 0.294 10.236 1.00 77.06 91 LEU A CA 1
ATOM 627 C C . LEU A 1 91 ? -0.628 0.343 8.925 1.00 77.06 91 LEU A C 1
ATOM 629 O O . LEU A 1 91 ? -0.324 1.161 8.060 1.00 77.06 91 LEU A O 1
ATOM 633 N N . ALA A 1 92 ? -1.711 -0.426 8.811 1.00 81.12 92 ALA A N 1
ATOM 634 C CA . ALA A 1 92 ? -2.626 -0.354 7.673 1.00 81.12 92 ALA A CA 1
ATOM 635 C C . ALA A 1 92 ? -3.311 1.022 7.563 1.00 81.12 92 ALA A C 1
ATOM 637 O O . ALA A 1 92 ? -3.453 1.559 6.466 1.00 81.12 92 ALA A O 1
ATOM 638 N N . ARG A 1 93 ? -3.676 1.635 8.700 1.00 82.12 93 ARG A N 1
ATOM 639 C CA . ARG A 1 93 ? -4.210 3.004 8.746 1.00 82.12 93 ARG A CA 1
ATOM 640 C C . ARG A 1 93 ? -3.194 4.022 8.246 1.00 82.12 93 ARG A C 1
ATOM 642 O O . ARG A 1 93 ? -3.553 4.861 7.429 1.00 82.12 93 ARG A O 1
ATOM 649 N N . ARG A 1 94 ? -1.938 3.934 8.702 1.00 79.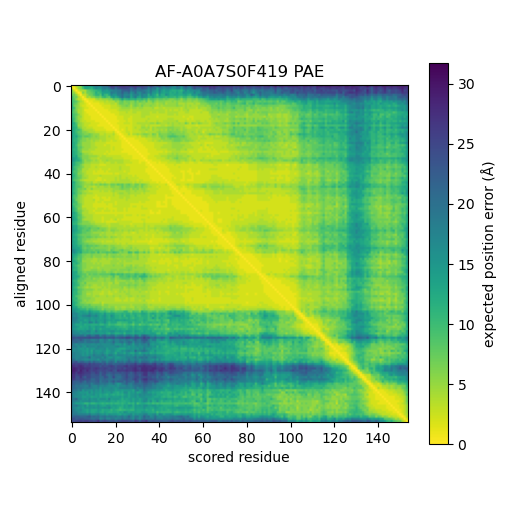94 94 ARG A N 1
ATOM 650 C CA . ARG A 1 94 ? -0.833 4.778 8.209 1.00 79.94 94 ARG A CA 1
ATOM 651 C C . ARG A 1 94 ? -0.689 4.669 6.698 1.00 79.94 94 ARG A C 1
ATOM 653 O O . ARG A 1 94 ? -0.794 5.671 6.005 1.00 79.94 94 ARG A O 1
ATOM 660 N N . ALA A 1 95 ? -0.537 3.445 6.198 1.00 83.88 95 ALA A N 1
ATOM 661 C CA . ALA A 1 95 ? -0.384 3.193 4.773 1.00 83.88 95 ALA A CA 1
ATOM 662 C C . ALA A 1 95 ? -1.567 3.754 3.967 1.00 83.88 95 ALA A C 1
ATOM 664 O O . ALA A 1 95 ? -1.370 4.398 2.940 1.00 83.88 95 ALA A O 1
ATOM 665 N N . ALA A 1 96 ? -2.796 3.592 4.466 1.00 85.12 96 ALA A N 1
ATOM 666 C CA . ALA A 1 96 ? -3.973 4.167 3.829 1.00 85.12 96 ALA A CA 1
ATOM 667 C C . ALA A 1 96 ? -3.932 5.702 3.781 1.00 85.12 96 ALA A C 1
ATOM 669 O O . ALA A 1 96 ? -4.182 6.281 2.725 1.00 85.12 96 ALA A O 1
ATOM 670 N N . ILE A 1 97 ? -3.574 6.366 4.883 1.00 81.69 97 ILE A N 1
ATOM 671 C CA . ILE A 1 97 ? -3.445 7.832 4.940 1.00 81.69 97 ILE A CA 1
ATOM 672 C C . ILE A 1 97 ? -2.351 8.323 3.985 1.00 81.69 97 ILE A C 1
ATOM 674 O O . ILE A 1 97 ? -2.552 9.324 3.293 1.00 81.69 97 ILE A O 1
ATOM 678 N N . ALA A 1 98 ? -1.220 7.620 3.909 1.00 83.56 98 ALA A N 1
ATOM 679 C CA . ALA A 1 98 ? -0.123 7.950 3.007 1.00 83.56 98 ALA A CA 1
ATOM 680 C C . ALA A 1 98 ? -0.570 7.887 1.538 1.00 83.56 98 ALA A C 1
ATOM 682 O O . ALA A 1 98 ? -0.427 8.869 0.807 1.00 83.56 98 ALA A O 1
ATOM 683 N N . VAL A 1 99 ? -1.219 6.792 1.121 1.00 86.38 99 VAL A N 1
ATOM 684 C CA . VAL A 1 99 ? -1.772 6.677 -0.239 1.00 86.38 99 VAL A CA 1
ATOM 685 C C . VAL A 1 99 ? -2.772 7.798 -0.507 1.00 86.38 99 VAL A C 1
ATOM 687 O O . VAL A 1 99 ? -2.659 8.493 -1.511 1.00 86.38 99 VAL A O 1
ATOM 690 N N . LEU A 1 100 ? -3.721 8.030 0.401 1.00 82.69 100 LEU A N 1
ATOM 691 C CA . LEU A 1 100 ? -4.733 9.075 0.232 1.00 82.69 100 LEU A CA 1
ATOM 692 C C . LEU A 1 100 ? -4.101 10.467 0.131 1.00 82.69 100 LEU A C 1
ATOM 694 O O . LEU A 1 100 ? -4.559 11.271 -0.674 1.00 82.69 100 LEU A O 1
ATOM 698 N N . SER A 1 101 ? -3.005 10.725 0.852 1.00 80.88 101 SER A N 1
ATOM 699 C CA . SER A 1 101 ? -2.210 11.959 0.753 1.00 80.88 101 SER A CA 1
ATOM 700 C C . SER A 1 101 ? -1.629 12.170 -0.637 1.00 80.88 101 SER A C 1
ATOM 702 O O . SER A 1 101 ? -1.691 13.286 -1.159 1.00 80.88 101 SER A O 1
ATOM 704 N N . HIS A 1 102 ? -1.137 11.107 -1.270 1.00 83.31 102 HIS A N 1
ATOM 705 C CA . HIS A 1 102 ? -0.677 11.147 -2.657 1.00 83.31 102 HIS A CA 1
ATOM 706 C C . HIS A 1 102 ? -1.821 11.326 -3.667 1.00 83.31 102 HIS A C 1
ATOM 708 O O . HIS A 1 102 ? -1.585 11.813 -4.768 1.00 83.31 102 HIS A O 1
ATOM 714 N N . LEU A 1 103 ? -3.056 10.982 -3.291 1.00 80.44 103 LEU A N 1
ATOM 715 C CA . LEU A 1 103 ? -4.251 11.095 -4.134 1.00 80.44 103 LEU A CA 1
ATOM 716 C C . LEU A 1 103 ? -5.123 12.319 -3.806 1.00 80.44 103 LEU A C 1
ATOM 718 O O . LEU A 1 103 ? -6.247 12.410 -4.300 1.00 80.44 103 LEU A O 1
ATOM 722 N N . THR A 1 104 ? -4.645 13.260 -2.984 1.00 74.00 104 THR A N 1
ATOM 723 C CA . THR A 1 104 ? -5.399 14.466 -2.566 1.00 74.00 104 THR A CA 1
ATOM 724 C C . THR A 1 104 ? -5.764 15.405 -3.714 1.00 74.00 104 THR A C 1
ATOM 726 O O . THR A 1 104 ? -6.680 16.208 -3.575 1.00 74.00 104 THR A O 1
ATOM 729 N N . SER A 1 105 ? -5.088 15.293 -4.856 1.00 70.50 105 SER A N 1
ATOM 730 C CA . SER A 1 105 ? -5.427 15.999 -6.096 1.00 70.50 105 SER A CA 1
ATOM 731 C C . SER A 1 105 ? -6.653 15.417 -6.814 1.00 70.50 105 SER A C 1
ATOM 733 O O . SER A 1 105 ? -7.172 16.046 -7.735 1.00 70.50 105 SER A O 1
ATOM 735 N N . SER A 1 106 ? -7.131 14.232 -6.415 1.00 70.00 106 SER A N 1
ATOM 736 C CA . SER A 1 106 ? -8.334 13.619 -6.980 1.00 70.00 106 SER A CA 1
ATOM 737 C C . SER A 1 106 ? -9.596 14.145 -6.295 1.00 70.00 106 SER A C 1
ATOM 739 O O . SER A 1 106 ? -9.737 14.070 -5.072 1.00 70.00 106 SER A O 1
ATOM 741 N N . ALA A 1 107 ? -10.554 14.616 -7.099 1.00 68.81 107 ALA A N 1
ATOM 742 C CA . ALA A 1 107 ? -11.860 15.071 -6.625 1.00 68.81 107 ALA A CA 1
ATOM 743 C C . ALA A 1 107 ? -12.624 13.974 -5.861 1.00 68.81 107 ALA A C 1
ATOM 745 O O . ALA A 1 107 ? -13.330 14.281 -4.903 1.00 68.81 107 ALA A O 1
ATOM 746 N N . ASP A 1 108 ? -12.429 12.703 -6.225 1.00 68.88 108 ASP A N 1
ATOM 747 C CA . ASP A 1 108 ? -13.056 11.565 -5.544 1.00 68.88 108 ASP A CA 1
ATOM 748 C C . ASP A 1 108 ? -12.510 11.385 -4.123 1.00 68.88 108 ASP A C 1
ATOM 750 O O . ASP A 1 108 ? -13.270 11.110 -3.192 1.00 68.88 108 ASP A O 1
ATOM 754 N N . THR A 1 109 ? -11.203 11.610 -3.931 1.00 70.25 109 THR A N 1
ATOM 755 C CA . THR A 1 109 ? -10.575 11.628 -2.603 1.00 70.25 109 THR A CA 1
ATOM 756 C C . THR A 1 109 ? -11.170 12.758 -1.764 1.00 70.25 109 THR A C 1
ATOM 758 O O . THR A 1 109 ? -11.602 12.533 -0.638 1.00 70.25 109 THR A O 1
ATOM 761 N N . LEU A 1 110 ? -11.269 13.970 -2.317 1.00 70.62 110 LEU A N 1
ATOM 762 C CA . LEU A 1 110 ? -11.830 15.122 -1.601 1.00 70.62 110 LEU A CA 1
ATOM 763 C C . LEU A 1 110 ? -13.308 14.907 -1.232 1.00 70.62 110 LEU A C 1
ATOM 765 O O . LEU A 1 110 ? -13.701 15.162 -0.095 1.00 70.62 110 LEU A O 1
ATOM 769 N N . ALA A 1 111 ? -14.118 14.380 -2.154 1.00 72.00 111 ALA A N 1
ATOM 770 C CA . ALA A 1 111 ? -15.534 14.102 -1.925 1.00 72.00 111 ALA A CA 1
ATOM 771 C C . ALA A 1 111 ? -15.758 13.012 -0.864 1.00 72.00 111 ALA A C 1
ATOM 773 O O . ALA A 1 111 ? -16.654 13.144 -0.028 1.00 72.00 111 ALA A O 1
ATOM 774 N N . ALA A 1 112 ? -14.928 11.963 -0.856 1.00 69.94 112 ALA A N 1
ATOM 775 C CA . ALA A 1 112 ? -14.983 10.927 0.171 1.00 69.94 112 ALA A CA 1
ATOM 776 C C . ALA A 1 112 ? -14.665 11.494 1.566 1.00 69.94 112 ALA A C 1
ATOM 778 O O . ALA A 1 112 ? -15.320 11.132 2.541 1.00 69.94 112 ALA A O 1
ATOM 779 N N . PHE A 1 113 ? -13.710 12.421 1.676 1.00 66.62 113 PHE A N 1
ATOM 780 C CA . PHE A 1 113 ? -13.297 13.010 2.956 1.00 66.62 113 PHE A CA 1
ATOM 781 C C . PHE A 1 113 ? -14.119 14.218 3.417 1.00 66.62 113 PHE A C 1
ATOM 783 O O . PHE A 1 113 ? -14.122 14.519 4.608 1.00 66.62 113 PHE A O 1
ATOM 790 N N . ALA A 1 114 ? -14.860 14.874 2.522 1.00 66.62 114 ALA A N 1
ATOM 791 C CA . ALA A 1 114 ? -15.803 15.937 2.876 1.00 66.62 114 ALA A CA 1
ATOM 792 C C . ALA A 1 114 ? -16.987 15.434 3.731 1.00 66.62 114 ALA A C 1
ATOM 794 O O . ALA A 1 114 ? -17.705 16.230 4.338 1.00 66.62 114 ALA A O 1
ATOM 795 N N . GLN A 1 115 ? -17.195 14.116 3.817 1.00 62.00 115 GLN A N 1
ATOM 796 C CA . GLN A 1 115 ? -18.133 13.523 4.766 1.00 62.00 115 GLN A CA 1
ATOM 797 C C . GLN A 1 115 ? -17.553 13.608 6.188 1.00 62.00 115 GLN A C 1
ATOM 799 O O . GLN A 1 115 ? -16.472 13.086 6.461 1.00 62.00 115 GLN A O 1
ATOM 804 N N . ALA A 1 116 ? -18.291 14.252 7.101 1.00 51.50 116 ALA A N 1
ATOM 805 C CA . ALA A 1 116 ? -17.844 14.626 8.453 1.00 51.50 116 ALA A CA 1
ATOM 806 C C . ALA A 1 116 ? -17.293 13.468 9.314 1.00 51.50 116 ALA A C 1
ATOM 808 O O . ALA A 1 116 ? -16.566 13.703 10.275 1.00 51.50 116 ALA A O 1
ATOM 809 N N . ASP A 1 117 ? -17.589 12.226 8.941 1.00 62.56 117 ASP A N 1
ATOM 810 C CA . ASP A 1 117 ? -17.244 11.008 9.675 1.00 62.56 117 ASP A CA 1
ATOM 811 C C . ASP A 1 117 ? -15.822 10.474 9.372 1.00 62.56 117 ASP A C 1
ATOM 813 O O . ASP A 1 117 ? -15.348 9.543 10.023 1.00 62.56 117 ASP A O 1
ATOM 817 N N . ASN A 1 118 ? -15.118 11.062 8.392 1.00 66.44 118 ASN A N 1
ATOM 818 C CA . ASN A 1 118 ? -13.764 10.648 7.986 1.00 66.44 118 ASN A CA 1
ATOM 819 C C . ASN A 1 118 ? -12.643 11.540 8.555 1.00 66.44 118 ASN A C 1
ATOM 821 O O . ASN A 1 118 ? -11.469 11.175 8.484 1.00 66.44 118 ASN A O 1
ATOM 825 N N . LEU A 1 119 ? -12.985 12.687 9.157 1.00 65.44 119 LEU A N 1
ATOM 826 C CA . LEU A 1 119 ? -12.015 13.621 9.748 1.00 65.44 119 LEU A CA 1
ATOM 827 C C . LEU A 1 119 ? -11.623 13.245 11.182 1.00 65.44 119 LEU A C 1
ATOM 829 O O . LEU A 1 119 ? -10.481 13.456 11.588 1.00 65.44 119 LEU A O 1
ATOM 833 N N . GLU A 1 120 ? -12.545 12.669 11.954 1.00 68.56 120 GLU A N 1
ATOM 834 C CA . GLU A 1 120 ? -12.302 12.309 13.354 1.00 68.56 120 GLU A CA 1
ATOM 835 C C . GLU A 1 120 ? -11.189 11.256 13.537 1.00 68.56 120 GLU A C 1
ATOM 837 O O . GLU A 1 120 ? -10.328 11.474 14.393 1.00 68.56 120 GLU A O 1
ATOM 842 N N . PRO A 1 121 ? -11.084 10.194 12.709 1.00 65.44 121 PRO A N 1
ATOM 843 C CA . PRO A 1 121 ? -9.957 9.259 12.763 1.00 65.44 121 PRO A CA 1
ATOM 844 C C . PRO A 1 121 ? -8.596 9.929 12.513 1.00 65.44 121 PRO A C 1
ATOM 846 O O . PRO A 1 121 ? -7.624 9.628 13.204 1.00 65.44 121 PRO A O 1
ATOM 849 N N . LEU A 1 122 ? -8.524 10.882 11.576 1.00 66.56 122 LEU A N 1
ATOM 850 C CA . LEU A 1 122 ? -7.298 11.635 11.280 1.00 66.56 122 LEU A CA 1
ATOM 851 C C . LEU A 1 122 ? -6.903 12.549 12.443 1.00 66.56 122 LEU A C 1
ATOM 853 O O . LEU A 1 122 ? -5.739 12.608 12.833 1.00 66.56 122 LEU A O 1
ATOM 857 N N . ILE A 1 123 ? -7.881 13.236 13.032 1.00 66.94 123 ILE A N 1
ATOM 858 C CA . ILE A 1 123 ? -7.679 14.096 14.200 1.00 66.94 123 ILE A CA 1
ATOM 859 C C . ILE A 1 123 ? -7.282 13.266 15.433 1.00 66.94 123 ILE A C 1
ATOM 861 O O . ILE A 1 123 ? -6.461 13.698 16.242 1.00 66.94 123 ILE A O 1
ATOM 865 N N . ALA A 1 124 ? -7.832 12.062 15.591 1.00 66.50 124 ALA A N 1
ATOM 866 C CA . ALA A 1 124 ? -7.419 11.139 16.641 1.00 66.50 124 ALA A CA 1
ATOM 867 C C . ALA A 1 124 ? -5.962 10.684 16.442 1.00 66.50 124 ALA A C 1
ATOM 869 O O . ALA A 1 124 ? -5.196 10.672 17.406 1.00 66.50 124 ALA A O 1
ATOM 870 N N . CYS A 1 125 ? -5.550 10.404 15.199 1.00 63.28 125 CYS A N 1
ATOM 871 C CA . CYS A 1 125 ? -4.162 10.081 14.856 1.00 63.28 125 CYS A CA 1
ATOM 872 C C . CYS A 1 125 ? -3.176 11.230 15.129 1.00 63.28 125 CYS A C 1
ATOM 874 O O . CYS A 1 125 ? -2.036 10.955 15.486 1.00 63.28 125 CYS A O 1
ATOM 876 N N . THR A 1 126 ? -3.587 12.498 15.019 1.00 63.72 126 THR A N 1
ATOM 877 C CA . THR A 1 126 ? -2.723 13.647 15.363 1.00 63.72 126 THR A CA 1
ATOM 878 C C . THR A 1 126 ? -2.698 13.979 16.859 1.00 63.72 126 THR A C 1
ATOM 880 O O . THR A 1 126 ? -1.748 14.606 17.324 1.00 63.72 126 THR A O 1
ATOM 883 N N . ARG A 1 127 ? -3.721 13.570 17.628 1.00 61.88 127 ARG A N 1
ATOM 884 C CA . ARG A 1 127 ? -3.814 13.791 19.087 1.00 61.88 127 ARG A CA 1
ATOM 885 C C . ARG A 1 127 ? -3.225 12.664 19.936 1.00 61.88 127 ARG A C 1
ATOM 887 O O . ARG A 1 127 ? -2.951 12.892 21.114 1.00 61.88 127 ARG A O 1
ATOM 894 N N . GLY A 1 128 ? -3.064 11.462 19.383 1.00 57.84 128 GLY A N 1
ATOM 895 C CA . GLY A 1 128 ? -2.394 10.358 20.068 1.00 57.84 128 GLY A CA 1
ATOM 896 C C . GLY A 1 128 ? -0.949 10.741 20.378 1.00 57.84 128 GLY A C 1
ATOM 897 O O . GLY A 1 128 ? -0.191 11.032 19.463 1.00 57.84 128 GLY A O 1
ATOM 898 N N . ASN A 1 129 ? -0.582 10.789 21.661 1.00 46.91 129 ASN A N 1
ATOM 899 C CA . ASN A 1 129 ? 0.780 11.079 22.109 1.00 46.91 129 ASN A CA 1
ATOM 900 C C . ASN A 1 129 ? 1.706 9.970 21.568 1.00 46.91 129 ASN A C 1
ATOM 902 O O . ASN A 1 129 ? 1.584 8.839 22.040 1.00 46.91 129 ASN A O 1
ATOM 906 N N . PRO A 1 130 ? 2.545 10.229 20.548 1.00 51.03 130 PRO A N 1
ATOM 907 C CA . PRO A 1 130 ? 3.218 9.158 19.828 1.00 51.03 130 PRO A CA 1
ATOM 908 C C . PRO A 1 130 ? 4.354 8.622 20.697 1.00 51.03 130 PRO A C 1
ATOM 910 O O . PRO A 1 130 ? 5.296 9.350 21.013 1.00 51.03 130 PRO A O 1
ATOM 913 N N . VAL A 1 131 ? 4.277 7.352 21.103 1.00 47.94 131 VAL A N 1
ATOM 914 C CA . VAL A 1 131 ? 5.295 6.729 21.971 1.00 47.94 131 VAL A CA 1
ATOM 915 C C . VAL A 1 131 ? 6.404 6.066 21.129 1.00 47.94 131 VAL A C 1
ATOM 917 O O . VAL A 1 131 ? 7.352 5.499 21.667 1.00 47.94 131 VAL A O 1
ATOM 920 N N . GLY A 1 132 ? 6.372 6.205 19.797 1.00 53.16 132 GLY A N 1
ATOM 921 C CA . GLY A 1 132 ? 7.424 5.711 18.903 1.00 53.16 132 GLY A CA 1
ATOM 922 C C . GLY A 1 132 ? 7.554 6.468 17.576 1.00 53.16 132 GLY A C 1
ATOM 923 O O . GLY A 1 132 ? 6.643 7.174 17.147 1.00 53.16 132 GLY A O 1
ATOM 924 N N . ALA A 1 133 ? 8.694 6.287 16.897 1.00 51.12 133 ALA A N 1
ATOM 925 C CA . ALA A 1 133 ? 9.031 6.951 15.627 1.00 51.12 133 ALA A CA 1
ATOM 926 C C . ALA A 1 133 ? 8.001 6.692 14.506 1.00 51.12 133 ALA A C 1
ATOM 928 O O . ALA A 1 133 ? 7.683 7.585 13.725 1.00 51.12 133 ALA A O 1
ATOM 929 N N . VAL A 1 134 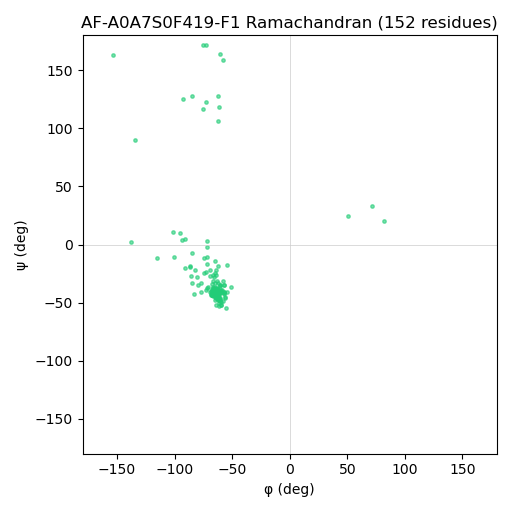? 7.414 5.491 14.486 1.00 49.91 134 VAL A N 1
ATOM 930 C CA . VAL A 1 134 ? 6.366 5.090 13.532 1.00 49.91 134 VAL A CA 1
ATOM 931 C C . VAL A 1 134 ? 5.023 5.768 13.847 1.00 49.91 134 VAL A C 1
ATOM 933 O O . VAL A 1 134 ? 4.196 5.942 12.968 1.00 49.91 134 VAL A O 1
ATOM 936 N N . GLU A 1 135 ? 4.765 6.208 15.077 1.00 49.53 135 GLU A N 1
ATOM 937 C CA . GLU A 1 135 ? 3.530 6.940 15.404 1.00 49.53 135 GLU A CA 1
ATOM 938 C C . GLU A 1 135 ? 3.670 8.448 15.129 1.00 49.53 135 GLU A C 1
ATOM 940 O O . GLU A 1 135 ? 2.693 9.102 14.766 1.00 49.53 135 GLU A O 1
ATOM 945 N N . GLN A 1 136 ? 4.893 8.992 15.199 1.00 53.97 136 GLN A N 1
ATOM 946 C CA . GLN A 1 136 ? 5.187 10.388 14.841 1.00 53.97 136 GLN A CA 1
ATOM 947 C C . GLN A 1 136 ? 4.961 10.685 13.353 1.00 53.97 136 GLN A C 1
ATOM 949 O O . GLN A 1 136 ? 4.371 11.712 13.017 1.00 53.97 136 GLN A O 1
ATOM 954 N N . GLU A 1 137 ? 5.375 9.787 12.457 1.00 56.28 137 GLU A N 1
ATOM 955 C CA . GLU A 1 137 ? 5.112 9.945 11.020 1.00 56.28 137 GLU A CA 1
ATOM 956 C C . GLU A 1 137 ? 3.615 9.882 10.697 1.00 56.28 137 GLU A C 1
ATOM 958 O O . GLU A 1 137 ? 3.157 10.593 9.812 1.00 56.28 137 GLU A O 1
ATOM 963 N N . ALA A 1 138 ? 2.833 9.088 11.439 1.00 58.94 138 ALA A N 1
ATOM 964 C CA . ALA A 1 138 ? 1.401 8.913 11.184 1.00 58.94 138 ALA A CA 1
ATOM 965 C C . ALA A 1 138 ? 0.637 10.216 11.434 1.00 58.94 138 ALA A C 1
ATOM 967 O O . ALA A 1 138 ? -0.213 10.622 10.642 1.00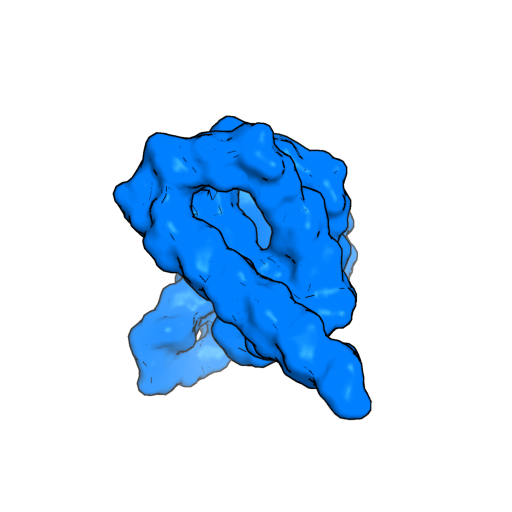 58.94 138 ALA A O 1
ATOM 968 N N . GLY A 1 139 ? 0.972 10.889 12.539 1.00 64.44 139 GLY A N 1
ATOM 969 C CA . GLY A 1 139 ? 0.438 12.207 12.858 1.00 64.44 139 GLY A CA 1
ATOM 970 C C . GLY A 1 139 ? 0.880 13.264 11.843 1.00 64.44 139 GLY A C 1
ATOM 971 O O . GLY A 1 139 ? 0.082 14.119 11.465 1.00 64.44 139 GLY A O 1
ATOM 972 N N . LEU A 1 140 ? 2.121 13.193 11.351 1.00 67.38 140 LEU A N 1
ATOM 973 C CA . LEU A 1 140 ? 2.624 14.125 10.340 1.00 67.38 140 LEU A CA 1
ATOM 974 C C . LEU A 1 140 ? 1.931 13.941 8.982 1.00 67.38 140 LEU A C 1
ATOM 976 O O . LEU A 1 140 ? 1.557 14.928 8.349 1.00 67.38 140 LEU A O 1
ATOM 980 N N . GLU A 1 141 ? 1.726 12.700 8.545 1.00 68.50 141 GLU A N 1
ATOM 981 C CA . GLU A 1 141 ? 0.997 12.369 7.317 1.00 68.50 141 GLU A CA 1
ATOM 982 C C . GLU A 1 141 ? -0.471 12.785 7.413 1.00 68.50 141 GLU A C 1
ATOM 984 O O . GLU A 1 141 ? -0.974 13.462 6.518 1.00 68.50 141 GLU A O 1
ATOM 989 N N . ALA A 1 142 ? -1.133 12.495 8.538 1.00 68.56 142 ALA A N 1
ATOM 990 C CA . ALA A 1 142 ? -2.494 12.959 8.790 1.00 68.56 142 ALA A CA 1
ATOM 991 C C . ALA A 1 142 ? -2.587 14.497 8.776 1.00 68.56 142 ALA A C 1
ATOM 993 O O . ALA A 1 142 ? -3.510 15.060 8.188 1.00 68.56 142 ALA A O 1
ATOM 994 N N . ALA A 1 143 ? -1.611 15.201 9.359 1.00 70.19 143 ALA A N 1
ATOM 995 C CA . ALA A 1 143 ? -1.557 16.661 9.325 1.00 70.19 143 ALA A CA 1
ATOM 996 C C . ALA A 1 143 ? -1.319 17.213 7.906 1.00 70.19 143 ALA A C 1
ATOM 998 O O . ALA A 1 143 ? -1.960 18.191 7.513 1.00 70.19 143 ALA A O 1
ATOM 999 N N . ARG A 1 144 ? -0.440 16.583 7.110 1.00 71.75 144 ARG A N 1
ATOM 1000 C CA . ARG A 1 144 ? -0.234 16.934 5.693 1.00 71.75 144 ARG A CA 1
ATOM 1001 C C . ARG A 1 144 ? -1.507 16.735 4.881 1.00 71.75 144 ARG A C 1
ATOM 1003 O O . ARG A 1 144 ? -1.847 17.614 4.094 1.00 71.75 144 ARG A O 1
ATOM 1010 N N . PHE A 1 145 ? -2.215 15.630 5.101 1.00 73.19 145 PHE A N 1
ATOM 1011 C CA . PHE A 1 145 ? -3.489 15.349 4.448 1.00 73.19 145 PHE A CA 1
ATOM 1012 C C . PHE A 1 145 ? -4.537 16.419 4.772 1.00 73.19 145 PHE A C 1
ATOM 1014 O O . PHE A 1 145 ? -5.140 16.983 3.864 1.00 73.19 145 PHE A O 1
ATOM 1021 N N . LEU A 1 146 ? -4.708 16.763 6.054 1.00 73.25 146 LEU A N 1
ATOM 1022 C CA . LEU A 1 146 ? -5.644 17.810 6.483 1.00 73.25 146 LEU A CA 1
ATOM 1023 C C . LEU A 1 146 ? -5.292 19.182 5.888 1.00 73.25 146 LEU A C 1
ATOM 1025 O O . LEU A 1 146 ? -6.185 19.922 5.478 1.00 73.25 146 LEU A O 1
ATOM 1029 N N . SER A 1 147 ? -4.000 19.508 5.797 1.00 73.94 147 SER A N 1
ATOM 1030 C CA . SER A 1 147 ? -3.526 20.735 5.147 1.00 73.94 147 SER A CA 1
ATOM 1031 C C . SER A 1 147 ? -3.838 20.746 3.644 1.00 73.94 147 SER A C 1
ATOM 1033 O O . SER A 1 147 ? -4.346 21.738 3.123 1.00 73.94 147 SER A O 1
ATOM 1035 N N . ALA A 1 148 ? -3.609 19.628 2.949 1.00 72.50 148 ALA A N 1
ATOM 1036 C CA . ALA A 1 148 ? -3.929 19.483 1.530 1.00 72.50 148 ALA A CA 1
ATOM 1037 C C . ALA A 1 148 ? -5.444 19.544 1.262 1.00 72.50 148 ALA A C 1
ATOM 1039 O O . ALA A 1 148 ? -5.871 20.157 0.285 1.00 72.50 148 ALA A O 1
ATOM 1040 N N . LEU A 1 149 ? -6.263 18.964 2.143 1.00 72.69 149 LEU A N 1
ATOM 1041 C CA . LEU A 1 149 ? -7.722 19.057 2.077 1.00 72.69 149 LEU A CA 1
ATOM 1042 C C . LEU A 1 149 ? -8.179 20.519 2.211 1.00 72.69 149 LEU A C 1
ATOM 1044 O O . LEU A 1 149 ? -8.942 21.006 1.379 1.00 72.69 149 LEU A O 1
ATOM 1048 N N . ALA A 1 150 ? -7.655 21.244 3.205 1.00 73.56 150 ALA A N 1
ATOM 1049 C CA . ALA A 1 150 ? -7.978 22.652 3.431 1.00 73.56 150 ALA A CA 1
ATOM 1050 C C . ALA A 1 150 ? -7.544 23.559 2.263 1.00 73.56 150 ALA A C 1
ATOM 1052 O O . ALA A 1 150 ? -8.285 24.464 1.888 1.00 73.56 150 ALA A O 1
ATOM 1053 N N . ALA A 1 151 ? -6.381 23.299 1.654 1.00 73.69 151 ALA A N 1
ATOM 1054 C CA . ALA A 1 151 ? -5.875 24.072 0.517 1.00 73.69 151 ALA A CA 1
ATOM 1055 C C . ALA A 1 151 ? -6.722 23.920 -0.761 1.00 73.69 151 ALA A C 1
ATOM 1057 O O . ALA A 1 151 ? -6.745 24.835 -1.577 1.00 73.69 151 ALA A O 1
ATOM 1058 N N . ASN A 1 152 ? -7.430 22.797 -0.921 1.00 67.38 152 ASN A N 1
ATOM 1059 C CA . ASN A 1 152 ? -8.327 22.534 -2.054 1.00 67.38 152 ASN A CA 1
ATOM 1060 C C . ASN A 1 152 ? -9.798 22.917 -1.776 1.00 67.38 152 ASN A C 1
ATOM 1062 O O . ASN A 1 152 ? -10.667 22.649 -2.602 1.00 67.38 152 ASN A O 1
ATOM 1066 N N . SER A 1 153 ? -10.092 23.510 -0.611 1.00 59.19 153 SER A N 1
ATOM 1067 C CA . SER A 1 153 ? -11.447 23.906 -0.180 1.00 59.19 153 SER A CA 1
ATOM 1068 C C . SER A 1 153 ? -11.801 25.377 -0.486 1.00 59.19 153 SER A C 1
ATOM 1070 O O . SER A 1 153 ? -12.806 25.871 0.027 1.00 59.19 153 SER A O 1
ATOM 1072 N N . VAL A 1 154 ? -10.972 26.089 -1.261 1.00 42.44 154 VAL A N 1
ATOM 1073 C CA . VAL A 1 154 ? -11.089 27.528 -1.592 1.00 42.44 154 VAL A CA 1
ATOM 1074 C C . VAL A 1 154 ? -11.214 27.704 -3.098 1.00 42.44 154 VAL A C 1
ATOM 1076 O O . VAL A 1 154 ? -12.060 28.527 -3.514 1.00 42.44 154 VAL A O 1
#

Sequence (154 aa):
LVRGYSDWAQENAAAALCDLAIDNAANQVAIARAGAIEPLVALVRSGSAGAQEAAALGLSSLATNADNQAAIALAGTVEPLVTLMRLGSPLARRAAIAVLSHLTSSADTLAAFAQADNLEPLIACTRGNPVGAVEQEAGLEAARFLSALAANSV

Secondary structure (DSSP, 8-state):
-HHHHHHHHHHHHHHHHHHHHTT-HHHHHHHHHTT-HHHHHHHHHHS-HHHHHHHHHHHHHHHTSHHHHHHHHHTT-HHHHHHHHHHS-HHHHHHHHHHHHHTTTSHHHHHHHTSGGGHHHHHHHHHS---SHHHHHHHHHHHHHHHHHHHT--

Radius of gyration: 14.97 Å; Cα contacts (8 Å, |Δi|>4): 197; chains: 1; bounding box: 31×53×38 Å